Protein 1GNY (pdb70)

Secondary structure (DSSP, 8-state):
-EEEEEPPSSSS-EEEE-SSS-----EEETTEEEEE--STTEEEEEEEPSSEE-TT-EEEEEEEE-HHHHHHT-EEEEEEEETTEEEEEE----B-GGG--SSS-EEEEEE---TT-TTEESS--EEEEEEEESS--SEEEEEEEEEEEEEE-

Sequence (153 aa):
GNVVIEVDMANGWRGNASGSTSHSGITYSADGVTFAALGDGVGAVFDIARPTTLEDAVIAMVVNVSAEFKASEANLQIFAQLKEDWSKGEWDCLAGSSELTADTDLTLTCTIDEDDDKFNQTARDVQVGIQAKGTPAGTITIKSVTITLAQEA

Nearest PDB structures (foldseek):
  1gny-assembly1_A  TM=1.007E+00  e=7.383E-30  Cellvibrio japonicus
  1us2-assembly1_A  TM=9.927E-01  e=1.583E-25  Cellvibrio japonicus
  1us3-assembly1_A  TM=9.944E-01  e=1.640E-16  Cellvibrio japonicus
  2c26-assembly1_A  TM=5.784E-01  e=1.018E-04  Acetivibrio thermocellus
  8qpq-assembly1_TA  TM=5.562E-01  e=1.530E-03  Haloferax tailed virus 1

Foldseek 3Di:
DFDKDWDDQADFKWKWAPDDDDFDIWDQDPQGIKGWQQFARIWMKGWDDDDFQQAQKKKKWWKAFAPQQLVQFKKKFKWKAFVPRRVHIDGPAIGGSVNDDNPDIDMGMDTHHDPVSPNRGGDTIMMIIMHIHDGGGGMMGTRIMMMTGPHHD

B-factor: mean 20.97, std 9.23, range [10.09, 65.76]

Structure (mmCIF, N/CA/C/O backbone):
data_1GNY
#
_entry.id   1GNY
#
_cell.length_a   92.150
_cell.length_b   60.122
_cell.length_c   33.107
_cell.angle_alpha   90.00
_cell.angle_beta   102.78
_cell.angle_gamma   90.00
#
_symmetry.space_group_name_H-M   'C 1 2 1'
#
loop_
_entity.id
_entity.type
_entity.pdbx_description
1 polymer 'XYLANASE 10C'
2 branched beta-D-xylopyranose-(1-4)-beta-D-xylopyranose-(1-4)-beta-D-xylopyranose-(1-4)-beta-D-xylopyranose-(1-4)-beta-D-xylopyranose
3 non-polymer 'SODIUM ION'
4 water water
#
loop_
_atom_site.group_PDB
_atom_site.id
_atom_site.type_symbol
_atom_site.label_atom_id
_atom_site.label_alt_id
_atom_site.label_comp_id
_atom_site.label_asym_id
_atom_site.label_entity_id
_atom_site.label_seq_id
_atom_site.pdbx_PDB_ins_code
_atom_site.Cartn_x
_atom_site.Cartn_y
_atom_site.Cartn_z
_atom_site.occupancy
_atom_site.B_iso_or_equiv
_atom_site.auth_seq_id
_atom_site.auth_comp_id
_atom_site.auth_asym_id
_atom_site.auth_atom_id
_atom_site.pdbx_PDB_model_num
ATOM 1 N N . GLY A 1 1 ? 27.750 30.567 26.811 1.00 29.82 91 GLY A N 1
ATOM 2 C CA . GLY A 1 1 ? 28.502 29.530 26.058 1.00 28.06 91 GLY A CA 1
ATOM 3 C C . GLY A 1 1 ? 27.864 29.131 24.713 1.00 26.89 91 GLY A C 1
ATOM 4 O O . GLY A 1 1 ? 26.948 29.778 24.116 1.00 27.59 91 GLY A O 1
ATOM 5 N N . ASN A 1 2 ? 28.398 28.034 24.226 1.00 24.17 92 ASN A N 1
ATOM 6 C CA . ASN A 1 2 ? 27.961 27.471 22.944 1.00 22.86 92 ASN A CA 1
ATOM 7 C C . ASN A 1 2 ? 26.663 26.656 23.032 1.00 20.25 92 ASN A C 1
ATOM 8 O O . ASN A 1 2 ? 26.262 26.221 24.099 1.00 19.09 92 ASN A O 1
ATOM 13 N N . VAL A 1 3 ? 26.038 26.462 21.873 1.00 17.77 93 VAL A N 1
ATOM 14 C CA . VAL A 1 3 ? 24.801 25.673 21.761 1.00 17.20 93 VAL A CA 1
ATOM 15 C C . VAL A 1 3 ? 25.105 24.205 22.114 1.00 16.32 93 VAL A C 1
ATOM 16 O O . VAL A 1 3 ? 26.040 23.632 21.560 1.00 15.30 93 VAL A O 1
ATOM 20 N N . VAL A 1 4 ? 24.330 23.650 23.039 1.00 16.73 94 VAL A N 1
ATOM 21 C CA . VAL A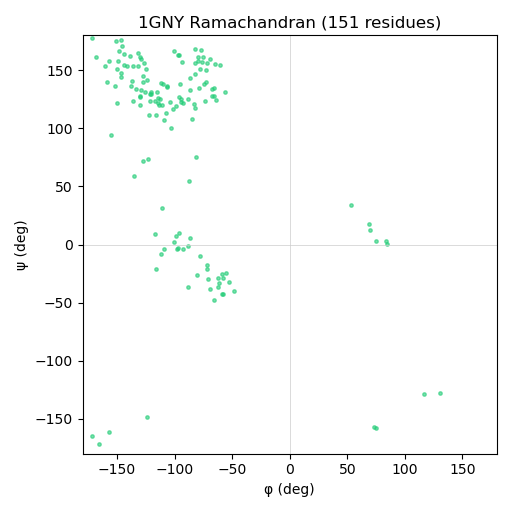 1 4 ? 24.439 22.237 23.431 1.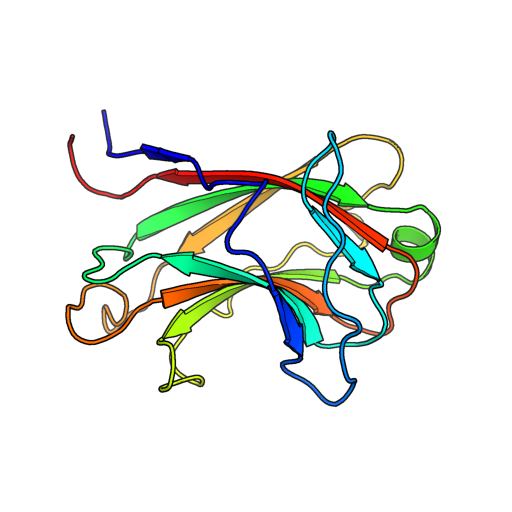00 16.96 94 VAL A CA 1
ATOM 22 C C . VAL A 1 4 ? 23.153 21.500 23.112 1.00 16.43 94 VAL A C 1
ATOM 23 O O . VAL A 1 4 ? 22.061 21.890 23.574 1.00 18.40 94 VAL A O 1
ATOM 27 N N . ILE A 1 5 ? 23.282 20.441 22.324 1.00 16.08 95 ILE A N 1
ATOM 28 C CA . ILE A 1 5 ? 22.147 19.572 21.947 1.00 16.29 95 ILE A CA 1
ATOM 29 C C . ILE A 1 5 ? 22.270 18.293 22.775 1.00 16.94 95 ILE A C 1
ATOM 30 O O . ILE A 1 5 ? 23.308 17.595 22.681 1.00 17.12 95 ILE A O 1
ATOM 35 N N . GLU A 1 6 ? 21.229 17.989 23.542 1.00 16.55 96 GLU A N 1
ATOM 36 C CA . GLU A 1 6 ? 21.134 16.722 24.308 1.00 17.47 96 GLU A CA 1
ATOM 37 C C . GLU A 1 6 ? 20.209 15.808 23.530 1.00 16.61 96 GLU A C 1
ATOM 38 O O . GLU A 1 6 ? 19.036 16.111 23.368 1.00 17.68 96 GLU A O 1
ATOM 44 N N . VAL A 1 7 ? 20.733 14.688 23.051 1.00 14.22 97 VAL A N 1
ATOM 45 C CA . VAL A 1 7 ? 19.972 13.770 22.200 1.00 14.22 97 VAL A CA 1
ATOM 46 C C . VAL A 1 7 ? 19.003 12.885 23.002 1.00 13.87 97 VAL A C 1
ATOM 47 O O . VAL A 1 7 ? 19.353 12.308 24.055 1.00 14.03 97 VAL A O 1
ATOM 51 N N . ASP A 1 8 ? 17.780 12.775 22.489 1.00 13.63 98 ASP A N 1
ATOM 52 C CA . ASP A 1 8 ? 16.750 11.903 23.079 1.00 14.64 98 ASP A CA 1
ATOM 53 C C . ASP A 1 8 ? 17.202 10.439 22.993 1.00 14.08 98 ASP A C 1
ATOM 54 O O . ASP A 1 8 ? 17.541 9.960 21.914 1.00 13.90 98 ASP A O 1
ATOM 59 N N . MET A 1 9 ? 17.226 9.781 24.145 1.00 13.88 99 MET A N 1
ATOM 60 C CA . MET A 1 9 ? 17.659 8.383 24.269 1.00 13.92 99 MET A CA 1
ATOM 61 C C . MET A 1 9 ? 16.503 7.396 24.367 1.00 14.42 99 MET A C 1
ATOM 62 O O . MET A 1 9 ? 16.733 6.195 24.538 1.00 15.11 99 MET A O 1
ATOM 67 N N . ALA A 1 10 ? 15.275 7.903 24.290 1.00 14.57 100 ALA A N 1
ATOM 68 C CA . ALA A 1 10 ? 14.056 7.048 24.345 1.00 15.79 100 ALA A CA 1
ATOM 69 C C . ALA A 1 10 ? 13.248 6.967 23.047 1.00 16.10 100 ALA A C 1
ATOM 70 O O . ALA A 1 10 ? 12.277 6.183 22.971 1.00 16.93 100 ALA A O 1
ATOM 72 N N . ASN A 1 11 ? 13.614 7.785 22.061 1.00 16.88 101 ASN A N 1
ATOM 73 C CA . ASN A 1 11 ? 12.962 7.837 20.748 1.00 17.21 101 ASN A CA 1
ATOM 74 C C . ASN A 1 11 ? 13.957 8.227 19.680 1.00 15.51 101 ASN A C 1
ATOM 75 O O . ASN A 1 11 ? 14.987 8.833 19.969 1.00 15.96 101 ASN A O 1
ATOM 80 N N . GLY A 1 12 ? 13.631 7.884 18.445 1.00 15.73 102 GLY A N 1
ATOM 81 C CA . GLY A 1 12 ? 14.392 8.348 17.310 1.00 15.05 102 GLY A CA 1
ATOM 82 C C . GLY A 1 12 ? 15.635 7.574 16.913 1.00 14.60 102 GLY A C 1
ATOM 83 O O . GLY A 1 12 ? 16.278 7.944 15.931 1.00 15.12 102 GLY A O 1
ATOM 84 N N . TRP A 1 13 ? 15.957 6.508 17.627 1.00 13.50 103 TRP A N 1
ATOM 85 C CA . TRP A 1 13 ? 17.112 5.698 17.253 1.00 12.88 103 TRP A CA 1
ATOM 86 C C . TRP A 1 13 ? 16.736 4.515 16.357 1.00 14.30 103 TRP A C 1
ATOM 87 O O . TRP A 1 13 ? 15.610 4.015 16.387 1.00 15.10 103 TRP A O 1
ATOM 98 N N . ARG A 1 14 ? 17.726 4.039 15.607 1.00 12.41 104 ARG A N 1
ATOM 99 C CA . ARG A 1 14 ? 17.601 2.874 14.706 1.00 13.58 104 ARG A CA 1
ATOM 100 C C . ARG A 1 14 ? 18.886 2.082 14.705 1.00 13.04 104 ARG A C 1
ATOM 101 O O . ARG A 1 14 ? 19.956 2.630 14.963 1.00 13.90 104 ARG A O 1
ATOM 109 N N . GLY A 1 15 ? 18.779 0.791 14.391 1.00 13.06 105 GLY A N 1
ATOM 110 C CA . GLY A 1 15 ? 19.957 0.018 14.048 1.00 13.13 105 GLY A CA 1
ATOM 111 C C . GLY A 1 15 ? 20.465 0.515 12.693 1.00 13.74 105 GLY A C 1
ATOM 112 O O . GLY A 1 15 ? 19.750 1.170 11.910 1.00 14.04 105 GLY A O 1
ATOM 113 N N . ASN A 1 16 ? 21.746 0.225 12.451 1.00 12.85 106 ASN A N 1
ATOM 114 C CA . ASN A 1 16 ? 22.451 0.608 11.190 1.00 13.30 106 ASN A CA 1
ATOM 115 C C . ASN A 1 16 ? 23.502 -0.414 10.758 1.00 13.91 106 ASN A C 1
ATOM 116 O O . ASN A 1 16 ? 24.155 -1.055 11.600 1.00 12.48 106 ASN A O 1
ATOM 121 N N . ALA A 1 17 ? 23.605 -0.580 9.436 1.00 13.40 107 ALA A N 1
ATOM 122 C CA . ALA A 1 17 ? 24.656 -1.414 8.826 1.00 14.39 107 ALA A CA 1
ATOM 123 C C . ALA A 1 17 ? 25.320 -0.609 7.716 1.00 15.33 107 ALA A C 1
ATOM 124 O O . ALA A 1 17 ? 24.676 -0.179 6.785 1.00 14.69 107 ALA A O 1
ATOM 126 N N . SER A 1 18 ? 26.618 -0.382 7.846 1.00 16.02 108 SER A N 1
ATOM 127 C CA . SER A 1 18 ? 27.402 0.323 6.802 1.00 18.48 108 SER A CA 1
ATOM 128 C C . SER A 1 18 ? 28.374 -0.583 6.021 1.00 19.46 108 SER A C 1
ATOM 129 O O . SER A 1 18 ? 29.068 -0.106 5.107 1.00 21.40 108 SER A O 1
ATOM 132 N N . GLY A 1 19 ? 28.452 -1.840 6.414 1.00 20.74 109 GLY A N 1
ATOM 133 C CA . GLY A 1 19 ? 29.363 -2.846 5.861 1.00 21.67 109 GLY A CA 1
ATOM 134 C C . GLY A 1 19 ? 28.604 -4.069 5.354 1.00 22.79 109 GLY A C 1
ATOM 135 O O . GLY A 1 19 ? 27.449 -3.954 4.956 1.00 23.28 109 GLY A O 1
ATOM 136 N N . SER A 1 20 ? 29.243 -5.223 5.453 1.00 23.82 110 SER A N 1
ATOM 137 C CA . SER A 1 20 ? 28.722 -6.475 4.885 1.00 25.03 110 SER A CA 1
ATOM 138 C C . SER A 1 20 ? 27.941 -7.392 5.855 1.00 23.70 110 SER A C 1
ATOM 139 O O . SER A 1 20 ? 27.657 -8.541 5.518 1.00 25.00 110 SER A O 1
ATOM 142 N N . THR A 1 21 ? 27.631 -6.888 7.042 1.00 20.71 111 THR A N 1
ATOM 143 C CA . THR A 1 21 ? 26.852 -7.619 8.026 1.00 18.96 111 THR A CA 1
ATOM 144 C C . THR A 1 21 ? 25.582 -6.849 8.363 1.00 17.17 111 THR A C 1
ATOM 145 O O . THR A 1 21 ? 25.627 -5.675 8.709 1.00 16.46 111 THR A O 1
ATOM 149 N N . SER A 1 22 ? 24.462 -7.548 8.302 1.00 16.19 112 SER A N 1
ATOM 150 C CA . SER A 1 22 ? 23.158 -6.946 8.621 1.00 16.80 112 SER A CA 1
ATOM 151 C C . SER A 1 22 ? 22.998 -6.710 10.114 1.00 14.85 112 SER A C 1
ATOM 152 O O . SER A 1 22 ? 23.522 -7.450 10.945 1.00 15.21 112 SER A O 1
ATOM 155 N N . HIS A 1 23 ? 22.230 -5.686 10.463 1.00 15.21 113 HIS A N 1
ATOM 156 C CA . HIS A 1 23 ? 22.003 -5.375 11.867 1.00 14.36 113 HIS A CA 1
ATOM 157 C C . HIS A 1 23 ? 20.692 -5.986 12.396 1.00 14.47 113 HIS A C 1
ATOM 158 O O . HIS A 1 23 ? 19.808 -6.349 11.618 1.00 14.55 113 HIS A O 1
ATOM 165 N N . SER A 1 24 ? 20.563 -6.055 13.707 1.00 13.25 114 SER A N 1
ATOM 166 C CA . SER A 1 24 ? 19.335 -6.535 14.378 1.00 13.09 114 SER A CA 1
ATOM 167 C C . SER A 1 24 ? 18.557 -5.437 15.140 1.00 12.73 114 SER A C 1
ATOM 168 O O . SER A 1 24 ? 17.906 -5.718 16.134 1.00 13.93 114 SER A O 1
ATOM 171 N N . GLY A 1 25 ? 18.616 -4.194 14.661 1.00 12.22 115 GLY A N 1
ATOM 172 C CA . GLY A 1 25 ? 17.918 -3.075 15.277 1.00 11.28 115 GLY A CA 1
ATOM 173 C C . GLY A 1 25 ? 18.564 -2.639 16.575 1.00 11.74 115 GLY A C 1
ATOM 174 O O . GLY A 1 25 ? 19.775 -2.841 16.794 1.00 11.11 115 GLY A O 1
ATOM 175 N N . ILE A 1 26 ? 17.771 -1.983 17.414 1.00 11.64 116 ILE A N 1
ATOM 176 C CA . ILE A 1 26 ? 18.187 -1.516 18.755 1.00 11.60 116 ILE A CA 1
ATOM 177 C C . ILE A 1 26 ? 17.152 -1.914 19.794 1.00 12.21 116 ILE A C 1
ATOM 178 O O . ILE A 1 26 ? 16.021 -2.285 19.461 1.00 13.39 116 ILE A O 1
ATOM 183 N N . THR A 1 27 ? 17.552 -1.833 21.046 1.00 12.18 117 THR A N 1
ATOM 184 C CA . THR A 1 27 ? 16.627 -2.061 22.185 1.00 12.39 117 THR A CA 1
ATOM 185 C C . THR A 1 27 ? 16.755 -0.910 23.178 1.00 12.75 117 THR A C 1
ATOM 186 O O . THR A 1 27 ? 17.865 -0.575 23.612 1.00 12.23 117 THR A O 1
ATOM 190 N N . TYR A 1 28 ? 15.605 -0.322 23.514 1.00 13.45 118 TYR A N 1
ATOM 191 C CA . TYR A 1 28 ? 15.566 0.738 24.505 1.00 12.82 118 TYR A CA 1
ATOM 192 C C . TYR A 1 28 ? 15.440 0.165 25.911 1.00 14.08 118 TYR A C 1
ATOM 193 O O . TYR A 1 28 ? 14.766 -0.870 26.138 1.00 15.44 118 TYR A O 1
ATOM 202 N N . SER A 1 29 ? 16.095 0.797 26.856 1.00 14.00 119 SER A N 1
ATOM 203 C CA . SER A 1 29 ? 15.926 0.430 28.304 1.00 15.13 119 SER A CA 1
ATOM 204 C C . SER A 1 29 ? 16.064 1.706 29.134 1.00 15.01 119 SER A C 1
ATOM 205 O O . SER A 1 29 ? 16.425 2.755 28.578 1.00 15.28 119 SER A O 1
ATOM 208 N N . ALA A 1 30 ? 15.857 1.604 30.450 1.00 16.04 120 ALA A N 1
ATOM 209 C CA . ALA A 1 30 ? 16.070 2.764 31.318 1.00 16.32 120 ALA A CA 1
ATOM 210 C C . ALA A 1 30 ? 17.511 3.310 31.213 1.00 16.66 120 ALA A C 1
ATOM 211 O O . ALA A 1 30 ? 17.743 4.511 31.403 1.00 18.45 120 ALA A O 1
ATOM 213 N N . ASP A 1 31 ? 18.463 2.435 30.908 1.00 17.06 121 ASP A N 1
ATOM 214 C CA . ASP A 1 31 ? 19.877 2.872 30.741 1.00 17.62 121 ASP A CA 1
ATOM 215 C C . ASP A 1 31 ? 20.209 3.555 29.397 1.00 16.80 121 ASP A C 1
ATOM 216 O O . ASP A 1 31 ? 21.273 4.154 29.268 1.00 18.19 121 ASP A O 1
ATOM 221 N N . GLY A 1 32 ? 19.301 3.522 28.438 1.00 14.57 122 GLY A N 1
ATOM 222 C CA . GLY A 1 32 ? 19.531 4.157 27.131 1.00 12.90 122 GLY A CA 1
ATOM 223 C C . GLY A 1 32 ? 19.233 3.262 25.936 1.00 13.15 122 GLY A C 1
ATOM 224 O O . GLY A 1 32 ? 18.130 2.717 25.862 1.00 12.07 122 GLY A O 1
ATOM 225 N N . VAL A 1 33 ? 20.207 3.151 25.018 1.00 12.04 123 VAL A N 1
ATOM 226 C CA . VAL A 1 33 ? 20.095 2.397 23.740 1.00 11.58 123 VAL A CA 1
ATOM 227 C C . VAL A 1 33 ? 21.165 1.317 23.653 1.00 11.79 123 VAL A C 1
ATOM 228 O O . VAL A 1 33 ? 22.340 1.630 23.827 1.00 12.76 123 VAL A O 1
ATOM 232 N N . THR A 1 34 ? 20.762 0.089 23.338 1.00 12.53 124 THR A N 1
ATOM 233 C CA . THR A 1 34 ? 21.705 -1.060 23.259 1.00 12.57 124 THR A CA 1
ATOM 234 C C . THR A 1 34 ? 21.534 -1.743 21.916 1.00 12.91 124 THR A C 1
ATOM 235 O O . THR A 1 34 ? 20.408 -1.898 21.414 1.00 12.60 124 THR A O 1
ATOM 239 N N . PHE A 1 35 ? 22.662 -2.143 21.344 1.00 12.45 125 PHE A N 1
ATOM 240 C CA . PHE A 1 35 ? 22.655 -2.980 20.144 1.00 12.54 125 PHE A CA 1
ATOM 241 C C . PHE A 1 35 ? 23.607 -4.180 20.273 1.00 12.68 125 PHE A C 1
ATOM 242 O O . PHE A 1 35 ? 24.612 -4.140 21.022 1.00 13.34 125 PHE A O 1
ATOM 250 N N . ALA A 1 36 ? 23.265 -5.232 19.526 1.00 12.80 126 ALA A N 1
ATOM 251 C CA . ALA A 1 36 ? 24.102 -6.419 19.352 1.00 13.24 126 ALA A CA 1
ATOM 252 C C . ALA A 1 36 ? 25.153 -6.119 18.260 1.00 13.29 126 ALA A C 1
ATOM 253 O O . ALA A 1 36 ? 24.827 -5.789 17.101 1.00 13.87 126 ALA A O 1
ATOM 255 N N . ALA A 1 37 ? 26.421 -6.155 18.647 1.00 14.29 127 ALA A N 1
ATOM 256 C CA . ALA A 1 37 ? 27.538 -5.852 17.743 1.00 14.07 127 ALA A CA 1
ATOM 257 C C . ALA A 1 37 ? 27.880 -7.094 16.890 1.00 15.48 127 ALA A C 1
ATOM 258 O O . ALA A 1 37 ? 28.865 -7.814 17.120 1.00 15.24 127 ALA A O 1
ATOM 260 N N . LEU A 1 38 ? 27.021 -7.338 15.918 1.00 14.52 128 LEU A N 1
ATOM 261 C CA . LEU A 1 38 ? 27.069 -8.583 15.110 1.00 14.85 128 LEU A CA 1
ATOM 262 C C . LEU A 1 38 ? 28.226 -8.708 14.136 1.00 15.15 128 LEU A C 1
ATOM 263 O O . LEU A 1 38 ? 28.656 -9.832 13.831 1.00 16.68 128 LEU A O 1
ATOM 268 N N . GLY A 1 39 ? 28.703 -7.598 13.634 1.00 14.82 129 GLY A N 1
ATOM 269 C CA . GLY A 1 39 ? 29.824 -7.580 12.682 1.00 15.82 129 GLY A CA 1
ATOM 270 C C . GLY A 1 39 ? 30.352 -6.200 12.376 1.00 15.76 129 GLY A C 1
ATOM 271 O O . GLY A 1 39 ? 29.857 -5.196 12.876 1.00 15.32 129 GLY A O 1
ATOM 272 N N . ASP A 1 40 ? 31.404 -6.133 11.554 1.00 16.08 130 ASP A N 1
ATOM 273 C CA . ASP A 1 40 ? 31.981 -4.856 11.124 1.00 16.12 130 ASP A CA 1
ATOM 274 C C . ASP A 1 40 ? 30.897 -3.992 10.448 1.00 15.59 130 ASP A C 1
ATOM 275 O O . ASP A 1 40 ? 30.114 -4.490 9.627 1.00 15.69 130 ASP A O 1
ATOM 280 N N . GLY A 1 41 ? 30.818 -2.737 10.865 1.00 14.11 131 GLY A N 1
ATOM 281 C CA . GLY A 1 41 ? 29.844 -1.787 10.341 1.00 13.53 131 GLY A CA 1
ATOM 282 C C . GLY A 1 41 ? 28.459 -1.814 10.959 1.00 13.58 131 GLY A C 1
ATOM 283 O O . GLY A 1 41 ? 27.630 -1.041 10.531 1.00 12.37 131 GLY A O 1
ATOM 284 N N . VAL A 1 42 ? 28.234 -2.651 11.970 1.00 12.59 132 VAL A N 1
ATOM 285 C CA . VAL A 1 42 ? 26.929 -2.714 12.650 1.00 12.91 132 VAL A CA 1
ATOM 286 C C . VAL A 1 42 ? 26.980 -1.646 13.747 1.00 11.84 132 VAL A C 1
ATOM 287 O O . VAL A 1 42 ? 27.955 -1.569 14.502 1.00 11.88 132 VAL A O 1
ATOM 291 N N . GLY A 1 43 ? 25.929 -0.847 13.837 1.00 11.43 133 GLY A N 1
ATOM 292 C CA . GLY A 1 43 ? 25.854 0.219 14.817 1.00 10.59 133 GLY A CA 1
ATOM 293 C C . GLY A 1 43 ? 24.452 0.672 15.160 1.00 11.48 133 GLY A C 1
ATOM 294 O O . GLY A 1 43 ? 23.466 -0.006 14.880 1.00 11.40 133 GLY A O 1
ATOM 295 N N . ALA A 1 44 ? 24.406 1.880 15.740 1.00 11.44 134 ALA A N 1
ATOM 296 C CA . ALA A 1 44 ? 23.167 2.554 16.157 1.00 11.94 134 ALA A CA 1
ATOM 297 C C . ALA A 1 44 ? 23.261 4.018 15.782 1.00 11.57 134 ALA A C 1
ATOM 298 O O . ALA A 1 44 ? 24.306 4.611 15.985 1.00 12.20 134 ALA A O 1
ATOM 300 N N . VAL A 1 45 ? 22.170 4.554 15.239 1.00 11.35 135 VAL A N 1
ATOM 301 C CA . VAL A 1 45 ? 22.118 5.924 14.721 1.00 11.29 135 VAL A CA 1
ATOM 302 C C . VAL A 1 45 ? 20.831 6.676 15.061 1.00 12.16 135 VAL A C 1
ATOM 303 O O . VAL A 1 45 ? 19.820 6.047 15.397 1.00 12.46 135 VAL A O 1
ATOM 307 N N . PHE A 1 46 ? 20.905 8.003 14.928 1.00 12.01 136 PHE A N 1
ATOM 308 C CA . PHE A 1 46 ? 19.767 8.903 15.066 1.00 11.82 136 PHE A CA 1
ATOM 309 C C . PHE A 1 46 ? 20.011 10.037 14.078 1.00 13.21 136 PHE A C 1
ATOM 310 O O . PHE A 1 46 ? 21.111 10.189 13.525 1.00 13.53 136 PHE A O 1
ATOM 318 N N . ASP A 1 47 ? 19.001 10.876 13.903 1.00 15.09 137 ASP A N 1
ATOM 319 C CA . ASP A 1 47 ? 19.137 12.004 12.995 1.00 15.72 137 ASP A CA 1
ATOM 320 C C . ASP A 1 47 ? 19.137 13.348 13.703 1.00 15.64 137 ASP A C 1
ATOM 321 O O . ASP A 1 47 ? 18.369 13.577 14.639 1.00 16.66 137 ASP A O 1
ATOM 326 N N . ILE A 1 48 ? 20.009 14.228 13.255 1.00 14.89 138 ILE A N 1
ATOM 327 C CA . ILE A 1 48 ? 19.958 15.634 13.603 1.00 15.77 138 ILE A CA 1
ATOM 328 C C . ILE A 1 48 ? 19.141 16.267 12.475 1.00 16.02 138 ILE A C 1
ATOM 329 O O . ILE A 1 48 ? 19.504 16.225 11.288 1.00 16.16 138 ILE A O 1
ATOM 334 N N . ALA A 1 49 ? 18.041 16.907 12.866 1.00 16.65 139 ALA A N 1
ATOM 335 C CA . ALA A 1 49 ? 17.185 17.572 11.885 1.00 16.78 139 ALA A CA 1
ATOM 336 C C . ALA A 1 49 ? 17.820 18.793 11.213 1.00 16.99 139 ALA A C 1
ATOM 337 O O . ALA A 1 49 ? 18.378 19.693 11.879 1.00 17.20 139 ALA A O 1
ATOM 339 N N . ARG A 1 50 ? 17.681 18.836 9.893 1.00 17.33 140 ARG A N 1
ATOM 340 C CA . ARG A 1 50 ? 18.144 19.978 9.135 1.00 17.98 140 ARG A CA 1
ATOM 341 C C . ARG A 1 50 ? 17.436 21.280 9.544 1.00 17.93 140 ARG A C 1
ATOM 342 O O . ARG A 1 50 ? 16.299 21.265 10.092 1.00 17.45 140 ARG A O 1
ATOM 350 N N . PRO A 1 51 ? 18.119 22.410 9.325 1.00 17.67 141 PRO A N 1
ATOM 351 C CA . PRO A 1 51 ? 19.468 22.549 8.739 1.00 17.31 141 PRO A CA 1
ATOM 352 C C . PRO A 1 51 ? 20.510 22.326 9.786 1.00 16.24 141 PRO A C 1
ATOM 353 O O . PRO A 1 51 ? 20.181 22.288 10.991 1.00 17.03 141 PRO A O 1
ATOM 357 N N . THR A 1 52 ? 21.755 22.180 9.352 1.00 16.32 142 THR A N 1
ATOM 358 C CA . THR A 1 52 ? 22.858 21.979 10.288 1.00 15.51 142 THR A CA 1
ATOM 359 C C . THR A 1 52 ? 24.017 22.946 10.105 1.00 14.81 142 THR A C 1
ATOM 360 O O . THR A 1 52 ? 24.362 23.343 8.981 1.00 14.62 142 THR A O 1
ATOM 364 N N . THR A 1 53 ? 24.592 23.275 11.246 1.00 14.57 143 THR A N 1
ATOM 365 C CA . THR A 1 53 ? 25.885 23.993 11.339 1.00 14.89 143 THR A CA 1
ATOM 366 C C . THR A 1 53 ? 26.759 23.146 12.272 1.00 14.81 143 THR A C 1
ATOM 367 O O . THR A 1 53 ? 26.968 23.479 13.451 1.00 15.49 143 THR A O 1
ATOM 371 N N . LEU A 1 54 ? 27.180 22.008 11.719 1.00 14.56 144 LEU A N 1
ATOM 372 C CA . LEU A 1 54 ? 27.939 20.993 12.469 1.00 14.49 144 LEU A CA 1
ATOM 373 C C . LEU A 1 54 ? 29.462 21.017 12.307 1.00 14.93 144 LEU A C 1
ATOM 374 O O . LEU A 1 54 ? 30.160 20.283 13.008 1.00 14.37 144 LEU A O 1
ATOM 379 N N . GLU A 1 55 ? 29.989 21.881 11.447 1.00 15.69 145 GLU A N 1
ATOM 380 C CA . GLU A 1 55 ? 31.455 21.949 11.317 1.00 16.26 145 GLU A CA 1
ATOM 381 C C . GLU A 1 55 ? 32.045 22.462 12.626 1.00 16.85 145 GLU A C 1
ATOM 382 O O . GLU A 1 55 ? 31.513 23.408 13.218 1.00 17.26 145 GLU A O 1
ATOM 388 N N . ASP A 1 56 ? 33.119 21.803 13.092 1.00 17.62 146 ASP A N 1
ATOM 389 C CA . ASP A 1 56 ? 33.794 22.108 14.375 1.00 18.13 146 ASP A CA 1
ATOM 390 C C . ASP A 1 56 ? 32.950 21.746 15.624 1.00 17.23 146 ASP A C 1
ATOM 391 O O . ASP A 1 56 ? 33.313 22.074 16.749 1.00 17.61 146 ASP A O 1
ATOM 396 N N . ALA A 1 57 ? 31.871 20.989 15.428 1.00 15.94 147 ALA A N 1
ATOM 397 C CA . ALA A 1 57 ? 31.059 20.503 16.548 1.00 15.98 147 ALA A CA 1
ATOM 398 C C . ALA A 1 57 ? 31.763 19.316 17.207 1.00 15.77 147 ALA A C 1
ATOM 399 O O . ALA A 1 57 ? 32.506 18.588 16.551 1.00 17.46 147 ALA A O 1
ATOM 401 N N . VAL A 1 58 ? 31.529 19.146 18.495 1.00 16.44 148 VAL A N 1
ATOM 402 C CA . VAL A 1 58 ? 32.070 18.019 19.276 1.00 16.73 148 VAL A CA 1
ATOM 403 C C . VAL A 1 58 ? 30.937 17.110 19.735 1.00 15.49 148 VAL A C 1
ATOM 404 O O . VAL A 1 58 ? 30.041 17.558 20.441 1.00 15.45 148 VAL A O 1
ATOM 408 N N . ILE A 1 59 ? 30.992 15.847 19.321 1.00 15.20 149 ILE A N 1
ATOM 409 C CA . ILE A 1 59 ? 30.048 14.808 19.751 1.00 15.11 149 ILE A CA 1
ATOM 410 C C . ILE A 1 59 ? 30.668 14.080 20.938 1.00 15.50 149 ILE A C 1
ATOM 411 O O . ILE A 1 59 ? 31.812 13.594 20.834 1.00 17.52 149 ILE A O 1
ATOM 416 N N . ALA A 1 60 ? 29.949 14.012 22.043 1.00 15.41 150 ALA A N 1
ATOM 417 C CA . ALA A 1 60 ? 30.426 13.253 23.217 1.00 15.28 150 ALA A CA 1
ATOM 418 C C . ALA A 1 60 ? 29.392 12.186 23.554 1.00 14.95 150 ALA A C 1
ATOM 419 O O . ALA A 1 60 ? 28.214 12.511 23.779 1.00 15.21 150 ALA A O 1
ATOM 421 N N . MET A 1 61 ? 29.820 10.920 23.585 1.00 13.97 151 MET A N 1
ATOM 422 C CA . MET A 1 61 ? 28.931 9.810 23.930 1.00 13.65 151 MET A CA 1
ATOM 423 C C . MET A 1 61 ? 29.354 9.129 25.222 1.00 13.72 151 MET A C 1
ATOM 424 O O . MET A 1 61 ? 30.515 8.807 25.359 1.00 14.90 151 MET A O 1
ATOM 429 N N . VAL A 1 62 ? 28.428 8.913 26.154 1.00 13.33 152 VAL A N 1
ATOM 430 C CA . VAL A 1 62 ? 28.759 8.093 27.355 1.00 13.91 152 VAL A CA 1
ATOM 431 C C . VAL A 1 62 ? 28.303 6.693 26.971 1.00 14.33 152 VAL A C 1
ATOM 432 O O . VAL A 1 62 ? 27.113 6.503 26.659 1.00 13.35 152 VAL A O 1
ATOM 436 N N . VAL A 1 63 ? 29.217 5.727 27.007 1.00 13.48 153 VAL A N 1
ATOM 437 C CA . VAL A 1 63 ? 28.913 4.342 26.595 1.00 13.77 153 VAL A CA 1
ATOM 438 C C . VAL A 1 63 ? 29.327 3.300 27.615 1.00 15.08 153 VAL A C 1
ATOM 439 O O . VAL A 1 63 ? 30.127 3.588 28.490 1.00 14.95 153 VAL A O 1
ATOM 443 N N . ASN A 1 64 ? 28.732 2.119 27.516 1.00 15.43 154 ASN A N 1
ATOM 444 C CA . ASN A 1 64 ? 29.178 0.957 28.285 1.00 16.32 154 ASN A CA 1
ATOM 445 C C . ASN A 1 64 ? 29.347 -0.194 27.332 1.00 16.99 154 ASN A C 1
ATOM 446 O O . ASN A 1 64 ? 28.427 -0.513 26.540 1.00 16.30 154 ASN A O 1
ATOM 451 N N . VAL A 1 65 ? 30.524 -0.811 27.370 1.00 16.47 155 VAL A N 1
ATOM 452 C CA . VAL A 1 65 ? 30.851 -1.921 26.458 1.00 18.02 155 VAL A CA 1
ATOM 453 C C . VAL A 1 65 ? 30.848 -3.267 27.205 1.00 17.13 155 VAL A C 1
ATOM 454 O O . VAL A 1 65 ? 31.326 -3.348 28.327 1.00 16.38 155 VAL A O 1
ATOM 458 N N . SER A 1 66 ? 30.263 -4.297 26.605 1.00 16.41 156 SER A N 1
ATOM 459 C CA . SER A 1 66 ? 30.186 -5.608 27.275 1.00 17.14 156 SER A CA 1
ATOM 460 C C . SER A 1 66 ? 31.534 -6.326 27.261 1.00 16.61 156 SER A C 1
ATOM 461 O O . SER A 1 66 ? 32.437 -6.046 26.450 1.00 15.79 156 SER A O 1
ATOM 464 N N . ALA A 1 67 ? 31.647 -7.292 28.160 1.00 16.97 157 ALA A N 1
ATOM 465 C CA . ALA A 1 67 ? 32.874 -8.102 28.269 1.00 17.32 157 ALA A CA 1
ATOM 466 C C . ALA A 1 67 ? 33.204 -8.839 26.958 1.00 16.92 157 ALA A C 1
ATOM 467 O O . ALA A 1 67 ? 34.366 -8.892 26.522 1.00 16.79 157 ALA A O 1
ATOM 469 N N . GLU A 1 68 ? 32.176 -9.402 26.321 1.00 17.01 158 GLU A N 1
ATOM 470 C CA . GLU A 1 68 ? 32.371 -10.074 25.037 1.00 17.46 158 GLU A CA 1
ATOM 471 C C . GLU A 1 68 ? 32.873 -9.109 23.951 1.00 16.52 158 GLU A C 1
ATOM 472 O O . GLU A 1 68 ? 33.674 -9.495 23.097 1.00 16.82 158 GLU A O 1
ATOM 478 N N . PHE A 1 69 ? 32.389 -7.859 23.973 1.00 15.50 159 PHE A N 1
ATOM 479 C CA . PHE A 1 69 ? 32.879 -6.865 23.002 1.00 14.40 159 PHE A CA 1
ATOM 480 C C . PHE A 1 69 ? 34.364 -6.574 23.262 1.00 14.53 159 PHE A C 1
ATOM 481 O O . PHE A 1 69 ? 35.169 -6.520 22.328 1.00 14.00 159 PHE A O 1
ATOM 489 N N . LYS A 1 70 ? 34.701 -6.331 24.520 1.00 15.38 160 LYS A N 1
ATOM 490 C CA . LYS A 1 70 ? 36.122 -6.077 24.844 1.00 15.42 160 LYS A CA 1
ATOM 491 C C . LYS A 1 70 ? 37.004 -7.286 24.410 1.00 16.35 160 LYS A C 1
ATOM 492 O O . LYS A 1 70 ? 38.084 -7.087 23.800 1.00 16.29 160 LYS A O 1
ATOM 498 N N . ALA A 1 71 ? 36.531 -8.505 24.676 1.00 16.23 161 ALA A N 1
ATOM 499 C CA . ALA A 1 71 ? 37.275 -9.737 24.293 1.00 17.54 161 ALA A CA 1
ATOM 500 C C . ALA A 1 71 ? 37.479 -9.913 22.774 1.00 17.57 161 ALA A C 1
ATOM 501 O O . ALA A 1 71 ? 38.504 -10.455 22.320 1.00 18.32 161 ALA A O 1
ATOM 503 N N . SER A 1 72 ? 36.543 -9.377 21.984 1.00 16.55 162 SER A N 1
ATOM 504 C CA . SER A 1 72 ? 36.572 -9.506 20.527 1.00 17.37 162 SER A CA 1
ATOM 505 C C . SER A 1 72 ? 37.667 -8.661 19.864 1.00 17.04 162 SER A C 1
ATOM 506 O O . SER A 1 72 ? 37.957 -8.836 18.688 1.00 18.16 162 SER A O 1
ATOM 509 N N . GLU A 1 73 ? 38.185 -7.686 20.597 1.00 17.17 163 GLU A N 1
ATOM 510 C CA . GLU A 1 73 ? 39.222 -6.757 20.132 1.00 17.82 163 GLU A CA 1
ATOM 511 C C . GLU A 1 73 ? 38.773 -5.780 19.054 1.00 17.18 163 GLU A C 1
ATOM 512 O O . GLU A 1 73 ? 39.586 -5.167 18.390 1.00 17.23 163 GLU A O 1
ATOM 518 N N . ALA A 1 74 ? 37.461 -5.613 18.905 1.00 16.50 164 ALA A N 1
ATOM 519 C CA . ALA A 1 74 ? 36.919 -4.669 17.917 1.00 15.51 164 ALA A CA 1
ATOM 520 C C . ALA A 1 74 ? 37.041 -3.217 18.396 1.00 14.30 164 ALA A C 1
ATOM 521 O O . ALA A 1 74 ? 37.151 -2.937 19.582 1.00 14.81 164 ALA A O 1
ATOM 523 N N . ASN A 1 75 ? 37.032 -2.296 17.440 1.00 13.21 165 ASN A N 1
ATOM 524 C CA . ASN A 1 75 ? 37.131 -0.875 17.726 1.00 13.63 165 ASN A CA 1
ATOM 525 C C . ASN A 1 75 ? 35.743 -0.208 17.667 1.00 13.12 165 ASN A C 1
ATOM 526 O O . ASN A 1 75 ? 34.802 -0.853 17.180 1.00 13.52 165 ASN A O 1
ATOM 531 N N . LEU A 1 76 ? 35.652 1.011 18.166 1.00 13.82 166 LEU A N 1
ATOM 532 C CA . LEU A 1 76 ? 34.366 1.784 18.106 1.00 14.06 166 LEU A CA 1
ATOM 533 C C . LEU A 1 76 ? 34.595 3.066 17.343 1.00 15.09 166 LEU A C 1
ATOM 534 O O . LEU A 1 76 ? 35.527 3.872 17.663 1.00 16.15 166 LEU A O 1
ATOM 539 N N . GLN A 1 77 ? 33.700 3.311 16.396 1.00 14.10 167 GLN A N 1
ATOM 540 C CA . GLN A 1 77 ? 33.759 4.503 15.551 1.00 14.17 167 GLN A CA 1
ATOM 541 C C . GLN A 1 77 ? 32.491 5.339 15.640 1.00 14.07 167 GLN A C 1
ATOM 542 O O . GLN A 1 77 ? 31.437 4.882 15.208 1.00 13.14 167 GLN A O 1
ATOM 548 N N . ILE A 1 78 ? 32.608 6.514 16.234 1.00 14.56 168 ILE A N 1
ATOM 549 C CA . ILE A 1 78 ? 31.553 7.556 16.156 1.00 14.37 168 ILE A CA 1
ATOM 550 C C . ILE A 1 78 ? 31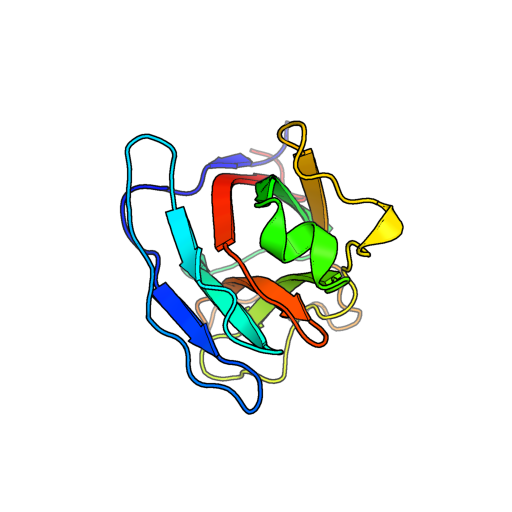.681 8.113 14.732 1.00 14.25 168 ILE A C 1
ATOM 551 O O . ILE A 1 78 ? 32.774 8.413 14.292 1.00 13.81 168 ILE A O 1
ATOM 556 N N . PHE A 1 79 ? 30.566 8.358 14.058 1.00 13.82 169 PHE A N 1
ATOM 557 C CA . PHE A 1 79 ? 30.575 8.907 12.698 1.00 13.77 169 PHE A CA 1
ATOM 558 C C . PHE A 1 79 ? 29.357 9.786 12.449 1.00 13.12 169 PHE A C 1
ATOM 559 O O . PHE A 1 79 ? 28.406 9.743 13.202 1.00 12.91 169 PHE A O 1
ATOM 567 N N . ALA A 1 80 ? 29.387 10.553 11.364 1.00 13.00 170 ALA A N 1
ATOM 568 C CA . ALA A 1 80 ? 28.267 11.366 10.933 1.00 12.85 170 ALA A CA 1
ATOM 569 C C . ALA A 1 80 ? 28.294 11.401 9.399 1.00 14.03 170 ALA A C 1
ATOM 570 O O . ALA A 1 80 ? 29.353 11.320 8.796 1.00 14.51 170 ALA A O 1
ATOM 572 N N . GLN A 1 81 ? 27.138 11.476 8.765 1.00 13.16 171 GLN A N 1
ATOM 573 C CA . GLN A 1 81 ? 27.078 11.511 7.279 1.00 13.48 171 GLN A CA 1
ATOM 574 C C . GLN A 1 81 ? 25.759 12.162 6.836 1.00 14.25 171 GLN A C 1
ATOM 575 O O . GLN A 1 81 ? 24.755 12.180 7.560 1.00 14.82 171 GLN A O 1
ATOM 581 N N . LEU A 1 82 ? 25.774 12.667 5.626 1.00 15.72 172 LEU A N 1
ATOM 582 C CA . LEU A 1 82 ? 24.593 13.283 5.023 1.00 16.79 172 LEU A CA 1
ATOM 583 C C . LEU A 1 82 ? 23.573 12.219 4.629 1.00 17.74 172 LEU A C 1
ATOM 584 O O . LEU A 1 82 ? 23.914 11.290 3.933 1.00 18.87 172 LEU A O 1
ATOM 589 N N . LYS A 1 83 ? 22.354 12.332 5.128 1.00 20.34 173 LYS A N 1
ATOM 590 C CA . LYS A 1 83 ? 21.311 11.332 4.865 1.00 23.32 173 LYS A CA 1
ATOM 591 C C . LYS A 1 83 ? 20.937 11.370 3.422 1.00 26.20 173 LYS A C 1
ATOM 592 O O . LYS A 1 83 ? 20.664 12.426 2.861 1.00 26.91 173 LYS A O 1
ATOM 598 N N . GLU A 1 84 ? 20.974 10.202 2.814 1.00 28.41 174 GLU A N 1
ATOM 599 C CA . GLU A 1 84 ? 20.730 10.031 1.386 1.00 30.14 174 GLU A CA 1
ATOM 600 C C . GLU A 1 84 ? 21.883 10.492 0.465 1.00 29.70 174 GLU A C 1
ATOM 601 O O . GLU A 1 84 ? 21.717 10.483 -0.747 1.00 31.12 174 GLU A O 1
ATOM 607 N N . ASP A 1 85 ? 23.004 10.946 1.031 1.00 28.24 175 ASP A N 1
ATOM 608 C CA . ASP A 1 85 ? 24.254 11.221 0.273 1.00 26.70 175 ASP A CA 1
ATOM 609 C C . ASP A 1 85 ? 25.362 10.620 1.130 1.00 24.31 175 ASP A C 1
ATOM 610 O O . ASP A 1 85 ? 26.321 11.283 1.526 1.00 22.90 175 ASP A O 1
ATOM 615 N N . TRP A 1 86 ? 25.204 9.317 1.345 1.00 22.06 176 TRP A N 1
ATOM 616 C CA . TRP A 1 86 ? 25.936 8.551 2.372 1.00 20.55 176 TRP A CA 1
ATOM 617 C C . TRP A 1 86 ? 27.462 8.595 2.438 1.00 19.92 176 TRP A C 1
ATOM 618 O O . TRP A 1 86 ? 28.007 8.534 3.517 1.00 18.64 176 TRP A O 1
ATOM 629 N N . SER A 1 87 ? 28.137 8.738 1.304 1.00 19.59 177 SER A N 1
ATOM 630 C CA . SER A 1 87 ? 29.627 8.764 1.274 1.00 19.96 177 SER A CA 1
ATOM 631 C C . SER A 1 87 ? 30.264 10.048 1.846 1.00 19.62 177 SER A C 1
ATOM 632 O O . SER A 1 87 ? 31.438 10.040 2.230 1.00 20.00 177 SER A O 1
ATOM 635 N N . LYS A 1 88 ? 29.470 11.096 1.888 1.00 19.43 178 LYS A N 1
ATOM 636 C CA . LYS A 1 88 ? 29.894 12.375 2.401 1.00 19.66 178 LYS A CA 1
ATOM 637 C C . LYS A 1 88 ? 29.714 12.376 3.924 1.00 18.77 178 LYS A C 1
ATOM 638 O O . LYS A 1 88 ? 28.579 12.417 4.422 1.00 18.94 178 LYS A O 1
ATOM 644 N N . GLY A 1 89 ? 30.824 12.323 4.635 1.00 18.90 179 GLY A N 1
ATOM 645 C CA . GLY A 1 89 ? 30.782 12.244 6.095 1.00 18.80 179 GLY A CA 1
ATOM 646 C C . GLY A 1 89 ? 32.050 12.519 6.848 1.00 19.45 179 GLY A C 1
ATOM 647 O O . GLY A 1 89 ? 33.038 12.994 6.295 1.00 18.28 179 GLY A O 1
ATOM 648 N N . GLU A 1 90 ? 31.962 12.251 8.146 1.00 19.32 180 GLU A N 1
ATOM 649 C CA . GLU A 1 90 ? 33.081 12.388 9.083 1.00 19.17 180 GLU A CA 1
ATOM 650 C C . GLU A 1 90 ? 33.473 10.957 9.454 1.00 19.55 180 GLU A C 1
ATOM 651 O O . GLU A 1 90 ? 32.780 10.286 10.211 1.00 17.53 180 GLU A O 1
ATOM 657 N N . TRP A 1 91 ? 34.615 10.529 8.930 1.00 19.41 181 TRP A N 1
ATOM 658 C CA . TRP A 1 91 ? 35.108 9.155 9.058 1.00 20.14 181 TRP A CA 1
ATOM 659 C C . TRP A 1 91 ? 36.444 9.030 9.826 1.00 20.38 181 TRP A C 1
ATOM 660 O O . TRP A 1 91 ? 37.019 7.952 9.888 1.00 20.41 181 TRP A O 1
ATOM 671 N N . ASP A 1 92 ? 36.910 10.105 10.430 1.00 20.87 182 ASP A N 1
ATOM 672 C CA . ASP A 1 92 ? 38.262 10.104 11.059 1.00 22.05 182 ASP A CA 1
ATOM 673 C C . ASP A 1 92 ? 38.319 9.879 12.591 1.00 21.49 182 ASP A C 1
ATOM 674 O O . ASP A 1 92 ? 39.413 9.958 13.199 1.00 22.53 182 ASP A O 1
ATOM 679 N N . CYS A 1 93 ? 37.182 9.564 13.202 1.00 19.91 183 CYS A N 1
ATOM 680 C CA . CYS A 1 93 ? 37.123 9.313 14.639 1.00 19.25 183 CYS A CA 1
ATOM 681 C C . CYS A 1 93 ? 37.224 7.820 14.889 1.00 18.96 183 CYS A C 1
ATOM 682 O O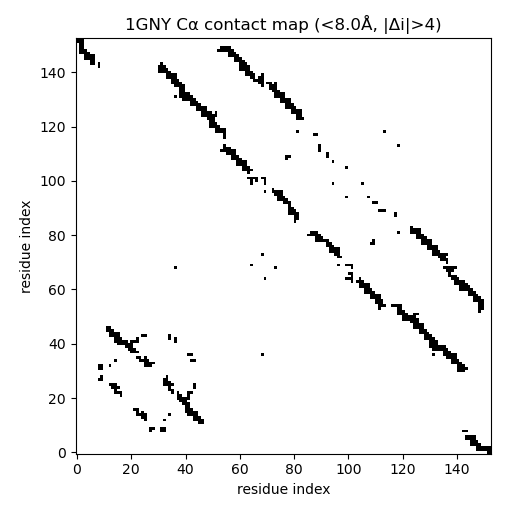 . CYS A 1 93 ? 36.646 7.032 14.151 1.00 20.02 183 CYS A O 1
ATOM 685 N N . LEU A 1 94 ? 37.994 7.441 15.900 1.00 19.09 184 LEU A N 1
ATOM 686 C CA . LEU A 1 94 ? 38.115 6.029 16.279 1.00 19.18 184 LEU A CA 1
ATOM 687 C C . LEU A 1 94 ? 38.590 5.885 17.701 1.00 18.96 184 LEU A C 1
ATOM 688 O O . LEU A 1 94 ? 39.448 6.650 18.155 1.00 19.08 184 LEU A O 1
ATOM 693 N N . ALA A 1 95 ? 38.002 4.918 18.392 1.00 16.79 185 ALA A N 1
ATOM 694 C CA . ALA A 1 95 ? 38.397 4.506 19.730 1.00 16.99 185 ALA A CA 1
ATOM 695 C C . ALA A 1 95 ? 38.859 3.075 19.577 1.00 16.86 185 ALA A C 1
ATOM 696 O O . ALA A 1 95 ? 38.077 2.158 19.323 1.00 16.51 185 ALA A O 1
ATOM 698 N N . GLY A 1 96 ? 40.149 2.833 19.748 1.00 15.94 186 GLY A N 1
ATOM 699 C CA . GLY A 1 96 ? 40.590 1.483 19.589 1.00 15.81 186 GLY A CA 1
ATOM 700 C C . GLY A 1 96 ? 40.388 0.600 20.818 1.00 15.08 186 GLY A C 1
ATOM 701 O O . GLY A 1 96 ? 40.299 1.102 21.918 1.00 15.10 186 GLY A O 1
ATOM 702 N N . SER A 1 97 ? 40.305 -0.696 20.583 1.00 15.36 187 SER A N 1
ATOM 703 C CA . SER A 1 97 ? 40.035 -1.717 21.618 1.00 16.41 187 SER A CA 1
ATOM 704 C C . SER A 1 97 ? 40.916 -1.551 22.869 1.00 17.99 187 SER A C 1
ATOM 705 O O . SER A 1 97 ? 40.442 -1.664 24.017 1.00 16.99 187 SER A O 1
ATOM 708 N N . SER A 1 98 ? 42.178 -1.226 22.624 1.00 18.84 188 SER A N 1
ATOM 709 C CA . SER A 1 98 ? 43.165 -0.998 23.720 1.00 20.91 188 SER A CA 1
ATOM 710 C C . SER A 1 98 ? 42.773 0.117 24.710 1.00 21.36 188 SER A C 1
ATOM 711 O O . SER A 1 98 ? 43.137 0.069 25.895 1.00 22.36 188 SER A O 1
ATOM 714 N N . GLU A 1 99 ? 41.968 1.061 24.249 1.00 20.28 189 GLU A N 1
ATOM 715 C CA . GLU A 1 99 ? 41.518 2.165 25.071 1.00 21.92 189 GLU A CA 1
ATOM 716 C C . GLU A 1 99 ? 40.138 1.930 25.668 1.00 20.17 189 GLU A C 1
ATOM 717 O O . GLU A 1 99 ? 39.629 2.775 26.407 1.00 20.76 189 GLU A O 1
ATOM 723 N N . LEU A 1 100 ? 39.514 0.821 25.337 1.00 18.22 190 LEU A N 1
ATOM 724 C CA . LEU A 1 100 ? 38.209 0.475 25.931 1.00 17.08 190 LEU A CA 1
ATOM 725 C C . LEU A 1 100 ? 38.361 -0.481 27.115 1.00 18.28 190 LEU A C 1
ATOM 726 O O . LEU A 1 100 ? 39.375 -1.180 27.280 1.00 17.54 190 LEU A O 1
ATOM 731 N N . THR A 1 101 ? 37.292 -0.556 27.894 1.00 17.81 191 THR A N 1
ATOM 732 C CA . THR A 1 101 ? 37.164 -1.481 29.017 1.00 18.06 191 THR A CA 1
ATOM 733 C C . THR A 1 101 ? 35.686 -1.824 29.191 1.00 17.84 191 THR A C 1
ATOM 734 O O . THR A 1 101 ? 34.798 -1.010 28.869 1.00 16.44 191 THR A O 1
ATOM 738 N N . ALA A 1 102 ? 35.443 -3.016 29.695 1.00 17.42 192 ALA A N 1
ATOM 739 C CA . ALA A 1 102 ? 34.086 -3.407 30.072 1.00 18.28 192 ALA A CA 1
ATOM 740 C C . ALA A 1 102 ? 33.805 -3.112 31.554 1.00 18.49 192 ALA A C 1
ATOM 741 O O . ALA A 1 102 ? 32.661 -3.317 32.030 1.00 19.08 192 ALA A O 1
ATOM 743 N N . ASP A 1 103 ? 34.800 -2.636 32.286 1.00 18.16 193 ASP A N 1
ATOM 744 C CA . ASP A 1 103 ? 34.695 -2.497 33.752 1.00 19.01 193 ASP A CA 1
ATOM 745 C C . ASP A 1 103 ? 33.958 -1.254 34.267 1.00 19.02 193 ASP A C 1
ATOM 746 O O . ASP A 1 103 ? 33.487 -1.234 35.415 1.00 20.51 193 ASP A O 1
ATOM 751 N N . THR A 1 104 ? 33.964 -0.182 33.467 1.00 18.66 194 THR A N 1
ATOM 752 C CA . THR A 1 104 ? 33.309 1.080 33.807 1.00 19.21 194 THR A CA 1
ATOM 753 C C . THR A 1 104 ? 32.721 1.701 32.553 1.00 18.69 194 THR A C 1
ATOM 754 O O . THR A 1 104 ? 33.051 1.339 31.422 1.00 18.30 194 THR A O 1
ATOM 758 N N . ASP A 1 105 ? 31.828 2.650 32.775 1.00 17.92 195 ASP A N 1
ATOM 759 C CA . ASP A 1 105 ? 31.357 3.514 31.686 1.00 17.41 195 ASP A CA 1
ATOM 760 C C . ASP A 1 105 ? 32.535 4.359 31.169 1.00 17.58 195 ASP A C 1
ATOM 761 O O . ASP A 1 105 ? 33.507 4.639 31.902 1.00 18.11 195 ASP A O 1
ATOM 766 N N . LEU A 1 106 ? 32.427 4.787 29.918 1.00 15.82 196 LEU A N 1
ATOM 767 C CA . LEU A 1 106 ? 33.438 5.623 29.246 1.00 17.17 196 LEU A CA 1
ATOM 768 C C . LEU A 1 106 ? 32.794 6.749 28.464 1.00 17.69 196 LEU A C 1
ATOM 769 O O . LEU A 1 106 ? 31.657 6.623 27.997 1.00 16.62 196 LEU A O 1
ATOM 774 N N . THR A 1 107 ? 33.551 7.826 28.285 1.00 17.92 197 THR A N 1
ATOM 775 C CA . THR A 1 107 ? 33.132 8.945 27.440 1.00 18.09 197 THR A CA 1
ATOM 776 C C . THR A 1 107 ? 34.024 8.956 26.208 1.00 18.56 197 THR A C 1
ATOM 777 O O . THR A 1 107 ? 35.275 9.091 26.303 1.00 18.67 197 THR A O 1
ATOM 781 N N . LEU A 1 108 ? 33.392 8.819 25.051 1.00 18.09 198 LEU A N 1
ATOM 782 C CA . LEU A 1 108 ? 34.070 8.874 23.762 1.00 17.87 198 LEU A CA 1
ATOM 783 C C . LEU A 1 108 ? 33.668 10.146 23.030 1.00 18.83 198 LEU A C 1
ATOM 784 O O . LEU A 1 108 ? 32.517 10.548 23.065 1.00 17.65 198 LEU A O 1
ATOM 789 N N . THR A 1 109 ? 34.642 10.789 22.397 1.00 18.89 199 THR A N 1
ATOM 790 C CA . THR A 1 109 ? 34.392 12.049 21.709 1.00 19.46 199 THR A CA 1
ATOM 791 C C . THR A 1 109 ? 34.853 12.033 20.256 1.00 19.17 199 THR A C 1
ATOM 792 O O . THR A 1 109 ? 35.752 11.260 19.850 1.00 19.62 199 THR A O 1
ATOM 796 N N . CYS A 1 110 ? 34.224 12.910 19.473 1.00 17.53 200 CYS A N 1
ATOM 797 C CA . CYS A 1 110 ? 34.483 13.010 18.052 1.00 17.77 200 CYS A CA 1
ATOM 798 C C . CYS A 1 110 ? 34.258 14.423 17.589 1.00 18.43 200 CYS A C 1
ATOM 799 O O . CYS A 1 110 ? 33.179 14.968 17.792 1.00 18.50 200 CYS A O 1
ATOM 802 N N . THR A 1 111 ? 35.284 15.030 17.010 1.00 18.15 201 THR A N 1
ATOM 803 C CA . THR A 1 111 ? 35.158 16.389 16.444 1.00 19.09 201 THR A CA 1
ATOM 804 C C . THR A 1 111 ? 34.878 16.307 14.934 1.00 18.78 201 THR A C 1
ATOM 805 O O . THR A 1 111 ? 35.617 15.663 14.180 1.00 19.42 201 THR A O 1
ATOM 809 N N . ILE A 1 112 ? 33.815 16.972 14.503 1.00 18.57 202 ILE A N 1
ATOM 810 C CA . ILE A 1 112 ? 33.484 17.051 13.075 1.00 18.96 202 ILE A CA 1
ATOM 811 C C . ILE A 1 112 ? 34.313 18.186 12.464 1.00 19.71 202 ILE A C 1
ATOM 812 O O . ILE A 1 112 ? 34.217 19.326 12.892 1.00 19.71 202 ILE A O 1
ATOM 817 N N . ASP A 1 113 ? 35.127 17.865 11.471 1.00 21.73 203 ASP A N 1
ATOM 818 C CA . ASP A 1 113 ? 35.979 18.855 10.801 1.00 22.88 203 ASP A CA 1
ATOM 819 C C . ASP A 1 113 ? 36.325 18.385 9.369 1.00 24.07 203 ASP A C 1
ATOM 820 O O . ASP A 1 113 ? 37.274 17.621 9.171 1.00 24.91 203 ASP A O 1
ATOM 825 N N . GLU A 1 114 ? 35.529 18.835 8.406 1.00 23.67 204 GLU A N 1
ATOM 826 C CA . GLU A 1 114 ? 35.728 18.539 6.982 1.00 24.32 204 GLU A CA 1
ATOM 827 C C . GLU A 1 114 ? 36.245 19.782 6.251 1.00 25.30 204 GLU A C 1
ATOM 828 O O . GLU A 1 114 ? 35.763 20.895 6.448 1.00 24.08 204 GLU A O 1
ATOM 834 N N . ASP A 1 115 ? 37.242 19.570 5.400 1.00 27.31 205 ASP A N 1
ATOM 835 C CA . ASP A 1 115 ? 37.897 20.687 4.687 1.00 28.93 205 ASP A CA 1
ATOM 836 C C . ASP A 1 115 ? 36.941 21.471 3.765 1.00 28.85 205 ASP A C 1
ATOM 837 O O . A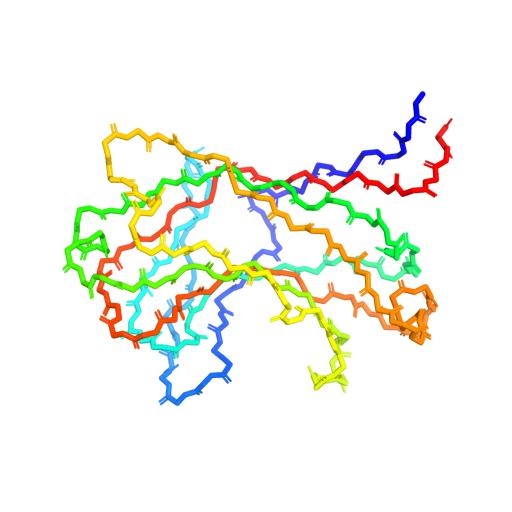SP A 1 115 ? 37.061 22.690 3.657 1.00 29.95 205 ASP A O 1
ATOM 842 N N . ASP A 1 116 ? 35.968 20.785 3.174 1.00 27.68 206 ASP A N 1
ATOM 843 C CA . ASP A 1 116 ? 34.944 21.405 2.295 1.00 27.13 206 ASP A CA 1
ATOM 844 C C . ASP A 1 116 ? 33.695 21.965 3.001 1.00 25.73 206 ASP A C 1
ATOM 845 O O . ASP A 1 116 ? 32.744 22.344 2.345 1.00 25.20 206 ASP A O 1
ATOM 850 N N . ASP A 1 117 ? 33.701 21.954 4.330 1.00 24.53 207 ASP A N 1
ATOM 851 C CA . ASP A 1 117 ? 32.562 22.442 5.161 1.00 23.60 207 ASP A CA 1
ATOM 852 C C . ASP A 1 117 ? 31.206 21.802 4.802 1.00 21.55 207 ASP A C 1
ATOM 853 O O . ASP A 1 117 ? 30.154 22.432 4.929 1.00 20.87 207 ASP A O 1
ATOM 858 N N . LYS A 1 118 ? 31.243 20.530 4.391 1.00 19.81 208 LYS A N 1
ATOM 859 C CA . LYS A 1 118 ? 30.015 19.764 4.038 1.00 19.04 208 LYS A CA 1
ATOM 860 C C . LYS A 1 118 ? 28.927 19.706 5.124 1.00 17.64 208 LYS A C 1
ATOM 861 O O . LYS A 1 118 ? 27.762 19.510 4.804 1.00 17.70 208 LYS A O 1
ATOM 867 N N . PHE A 1 119 ? 29.316 19.875 6.393 1.00 17.63 209 PHE A N 1
ATOM 868 C CA . PHE A 1 119 ? 28.362 19.785 7.529 1.00 16.77 209 PHE A CA 1
ATOM 869 C C . PHE A 1 119 ? 27.666 21.119 7.903 1.00 17.31 209 PHE A C 1
ATOM 870 O O . PHE A 1 119 ? 26.822 21.140 8.832 1.00 16.25 209 PHE A O 1
ATOM 878 N N . ASN A 1 120 ? 28.019 22.204 7.192 1.00 17.36 210 ASN A N 1
ATOM 879 C CA . ASN A 1 120 ? 27.292 23.493 7.280 1.00 17.33 210 ASN A CA 1
ATOM 880 C C . ASN A 1 120 ? 26.429 23.593 6.021 1.00 17.67 210 ASN A C 1
ATOM 881 O O . ASN A 1 120 ? 26.948 23.891 4.962 1.00 17.55 210 ASN A O 1
ATOM 886 N N . GLN A 1 121 ? 25.134 23.288 6.160 1.00 17.27 211 GLN A N 1
ATOM 887 C CA . GLN A 1 121 ? 24.229 23.022 5.026 1.00 18.39 211 GLN A CA 1
ATOM 888 C C . GLN A 1 121 ? 22.780 22.978 5.444 1.00 18.42 211 GLN A C 1
ATOM 889 O O . GLN A 1 121 ? 22.476 22.784 6.625 1.00 20.10 211 GLN A O 1
ATOM 895 N N . THR A 1 122 ? 21.888 23.133 4.459 1.00 20.00 212 THR A N 1
ATOM 896 C CA . THR A 1 122 ? 20.426 23.190 4.708 1.00 20.33 212 THR A CA 1
ATOM 897 C C . THR A 1 122 ? 19.566 22.075 4.118 1.00 21.16 212 THR A C 1
ATOM 898 O O . THR A 1 122 ? 18.439 21.851 4.578 1.00 22.15 212 THR A O 1
ATOM 902 N N . ALA A 1 123 ? 20.088 21.410 3.105 1.00 20.90 213 ALA A N 1
ATOM 903 C CA . ALA A 1 123 ? 19.340 20.408 2.328 1.00 21.45 213 ALA A CA 1
ATOM 904 C C . ALA A 1 123 ? 18.972 19.086 3.026 1.00 21.50 213 ALA A C 1
ATOM 905 O O . ALA A 1 123 ? 17.893 18.539 2.812 1.00 21.49 213 ALA A O 1
ATOM 907 N N . ARG A 1 124 ? 19.873 18.566 3.843 1.00 21.15 214 ARG A N 1
ATOM 908 C CA . ARG A 1 124 ? 19.714 17.197 4.375 1.00 21.19 214 ARG A CA 1
ATOM 909 C C . ARG A 1 124 ? 19.749 17.066 5.884 1.00 19.83 214 ARG A C 1
ATOM 910 O O . ARG A 1 124 ? 20.400 17.842 6.565 1.00 18.91 214 ARG A O 1
ATOM 918 N N . ASP A 1 125 ? 19.052 16.056 6.388 1.00 19.04 215 ASP A N 1
ATOM 919 C CA . ASP A 1 125 ? 19.218 15.668 7.780 1.00 18.27 215 ASP A CA 1
ATOM 920 C C . ASP A 1 125 ? 20.601 14.997 7.820 1.00 17.33 215 ASP A C 1
ATOM 921 O O . ASP A 1 125 ? 21.109 14.520 6.797 1.00 17.87 215 ASP A O 1
ATOM 926 N N . VAL A 1 126 ? 21.185 14.994 9.002 1.00 15.83 216 VAL A N 1
ATOM 927 C CA . VAL A 1 126 ? 22.502 14.365 9.214 1.00 15.07 216 VAL A CA 1
ATOM 928 C C . VAL A 1 126 ? 22.295 13.160 10.125 1.00 15.26 216 VAL A C 1
ATOM 929 O O . VAL A 1 126 ? 21.772 13.296 11.250 1.00 16.43 216 VAL A O 1
ATOM 933 N N . GLN A 1 127 ? 22.751 12.006 9.638 1.00 13.37 217 GLN A N 1
ATOM 934 C CA . GLN A 1 127 ? 22.718 10.761 10.405 1.00 12.49 217 GLN A CA 1
ATOM 935 C C . GLN A 1 127 ? 23.974 10.652 11.227 1.00 12.46 217 GLN A C 1
ATOM 936 O O . GLN A 1 127 ? 25.069 10.738 10.663 1.00 12.80 217 GLN A O 1
ATOM 942 N N . VAL A 1 128 ? 23.813 10.474 12.531 1.00 12.72 218 VAL A N 1
ATOM 943 C CA . VAL A 1 128 ? 24.929 10.397 13.482 1.00 11.85 218 VAL A CA 1
ATOM 944 C C . VAL A 1 128 ? 24.837 9.091 14.254 1.00 12.07 218 VAL A C 1
ATOM 945 O O . VAL A 1 128 ? 23.736 8.647 14.602 1.00 12.04 218 VAL A O 1
ATOM 949 N N . GLY A 1 129 ? 25.957 8.446 14.530 1.00 11.85 219 GLY A N 1
ATOM 950 C CA . GLY A 1 129 ? 25.903 7.245 15.343 1.00 12.16 219 GLY A CA 1
ATOM 951 C C . GLY A 1 129 ? 27.238 6.694 15.759 1.00 12.49 219 GLY A C 1
ATOM 952 O O . GLY A 1 129 ? 28.232 7.441 15.704 1.00 12.39 219 GLY A O 1
ATOM 953 N N . ILE A 1 130 ? 27.214 5.453 16.219 1.00 11.47 220 ILE A N 1
ATOM 954 C CA . ILE A 1 130 ? 28.426 4.713 16.636 1.00 11.91 220 ILE A CA 1
ATOM 955 C C . ILE A 1 130 ? 28.327 3.299 16.101 1.00 12.62 220 ILE A C 1
ATOM 956 O O . ILE A 1 130 ? 27.251 2.699 16.116 1.00 13.29 220 ILE A O 1
ATOM 961 N N . GLN A 1 131 ? 29.445 2.757 15.634 1.00 12.35 221 GLN A N 1
ATOM 962 C CA . GLN A 1 131 ? 29.464 1.424 15.026 1.00 12.17 221 GLN A CA 1
ATOM 963 C C . GLN A 1 131 ? 30.715 0.634 15.417 1.00 12.98 221 GLN A C 1
ATOM 964 O O . GLN A 1 131 ? 31.759 1.247 15.727 1.00 12.65 221 GLN A O 1
ATOM 970 N N . ALA A 1 132 ? 30.590 -0.672 15.387 1.00 14.60 222 ALA A N 1
ATOM 971 C CA . ALA A 1 132 ? 31.706 -1.555 15.668 1.00 14.81 222 ALA A CA 1
ATOM 972 C C . ALA A 1 132 ? 32.551 -1.710 14.401 1.00 15.66 222 ALA A C 1
ATOM 973 O O . ALA A 1 132 ? 32.028 -1.732 13.288 1.00 14.69 222 ALA A O 1
ATOM 975 N N . LYS A 1 133 ? 33.854 -1.854 14.586 1.00 16.29 223 LYS A N 1
ATOM 976 C CA . LYS A 1 133 ? 34.779 -2.104 13.473 1.00 17.79 223 LYS A CA 1
ATOM 977 C C . LYS A 1 133 ? 35.726 -3.251 13.846 1.00 18.85 223 LYS A C 1
ATOM 978 O O . LYS A 1 133 ? 36.321 -3.232 14.918 1.00 20.12 223 LYS A O 1
ATOM 984 N N . GLY A 1 134 ? 35.898 -4.177 12.919 1.00 18.93 224 GLY A N 1
ATOM 985 C CA . GLY A 1 134 ? 36.771 -5.338 13.075 1.00 19.66 224 GLY A CA 1
ATOM 986 C C . GLY A 1 134 ? 35.990 -6.645 13.040 1.00 18.88 224 GLY A C 1
ATOM 987 O O . GLY A 1 134 ? 35.255 -6.882 12.105 1.00 19.70 224 GLY A O 1
ATOM 988 N N . THR A 1 135 ? 36.199 -7.511 14.034 1.00 19.26 225 THR A N 1
ATOM 989 C CA . THR A 1 135 ? 35.459 -8.749 14.178 1.00 19.76 225 THR A CA 1
ATOM 990 C C . THR A 1 135 ? 34.774 -8.780 15.564 1.00 18.86 225 THR A C 1
ATOM 991 O O . THR A 1 135 ? 35.207 -9.473 16.465 1.00 18.60 225 THR A O 1
ATOM 995 N N . PRO A 1 136 ? 33.716 -7.988 15.745 1.00 16.94 226 PRO A N 1
ATOM 996 C CA . PRO A 1 136 ? 33.098 -7.834 17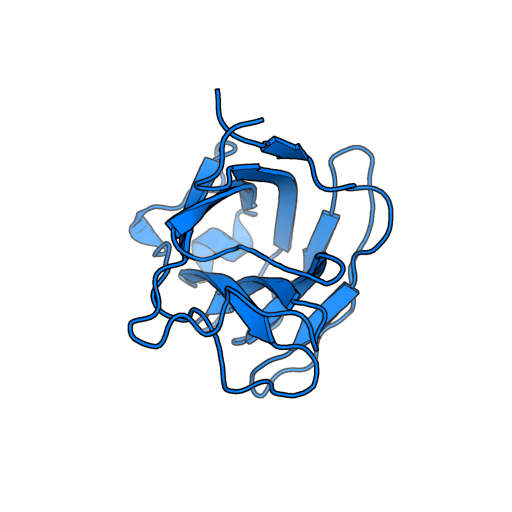.067 1.00 16.49 226 PRO A CA 1
ATOM 997 C C . PRO A 1 136 ? 32.209 -8.964 17.534 1.00 15.98 226 PRO A C 1
ATOM 998 O O . PRO A 1 136 ? 31.825 -9.874 16.778 1.00 16.59 226 PRO A O 1
ATOM 1002 N N . ALA A 1 137 ? 31.907 -8.885 18.814 1.00 15.48 227 ALA A N 1
ATOM 1003 C CA . ALA A 1 137 ? 30.920 -9.721 19.494 1.00 15.80 227 ALA A CA 1
ATOM 1004 C C . ALA A 1 137 ? 30.360 -8.905 20.662 1.00 15.07 227 ALA A C 1
ATOM 1005 O O . ALA A 1 137 ? 30.763 -7.768 20.880 1.00 14.97 227 ALA A O 1
ATOM 1007 N N . GLY A 1 138 ? 29.370 -9.444 21.353 1.00 14.96 228 GLY A N 1
ATOM 1008 C CA . GLY A 1 138 ? 28.805 -8.780 22.514 1.00 14.37 228 GLY A CA 1
ATOM 1009 C C . GLY A 1 138 ? 27.907 -7.584 22.149 1.00 14.49 228 GLY A C 1
ATOM 1010 O O . GLY A 1 138 ? 27.402 -7.486 21.043 1.00 13.81 228 GLY A O 1
ATOM 1011 N N . THR A 1 139 ? 27.7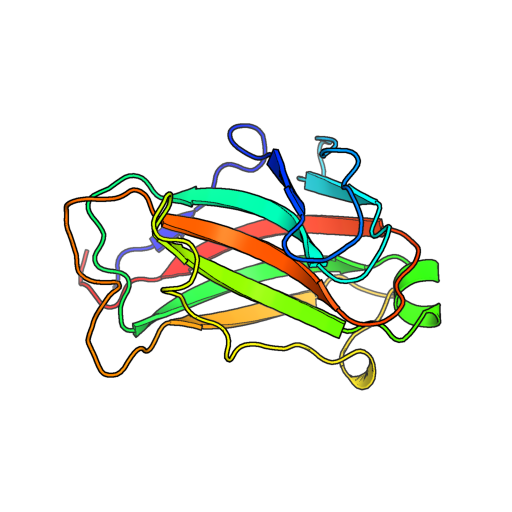57 -6.696 23.118 1.00 13.99 229 THR A N 1
ATOM 1012 C CA . THR A 1 139 ? 26.826 -5.555 23.020 1.00 14.11 229 THR A CA 1
ATOM 1013 C C . THR A 1 139 ? 27.490 -4.254 23.373 1.00 13.35 229 THR A C 1
ATOM 1014 O O . THR A 1 139 ? 28.574 -4.225 23.995 1.00 11.77 229 THR A O 1
ATOM 1018 N N . ILE A 1 140 ? 26.833 -3.180 22.928 1.00 12.08 230 ILE A N 1
ATOM 1019 C CA . ILE A 1 140 ? 27.217 -1.795 23.227 1.00 12.34 230 ILE A CA 1
ATOM 1020 C C . ILE A 1 140 ? 25.979 -1.069 23.735 1.00 12.70 230 ILE A C 1
ATOM 1021 O O . ILE A 1 140 ? 24.923 -1.196 23.112 1.00 13.06 230 ILE A O 1
ATOM 1026 N N . THR A 1 141 ? 26.109 -0.330 24.844 1.00 12.18 231 THR A N 1
ATOM 1027 C CA . THR A 1 141 ? 25.050 0.534 25.375 1.00 12.77 231 THR A CA 1
ATOM 1028 C C . THR A 1 141 ? 25.467 1.999 25.291 1.00 13.46 231 THR A C 1
ATOM 1029 O O . THR A 1 141 ? 26.551 2.367 25.750 1.00 13.18 231 THR A O 1
ATOM 1033 N N . ILE A 1 142 ? 24.616 2.818 24.664 1.00 12.17 232 ILE A N 1
ATOM 1034 C CA . ILE A 1 142 ? 24.780 4.296 24.670 1.00 12.37 232 ILE A CA 1
ATOM 1035 C C . ILE A 1 142 ? 23.851 4.891 25.745 1.00 11.98 232 ILE A C 1
ATOM 1036 O O . ILE A 1 142 ? 22.633 4.738 25.677 1.00 12.54 232 ILE A O 1
ATOM 1041 N N . LYS A 1 143 ? 24.431 5.566 26.730 1.00 12.31 233 LYS A N 1
ATOM 1042 C CA . LYS A 1 143 ? 23.655 6.205 27.832 1.00 12.7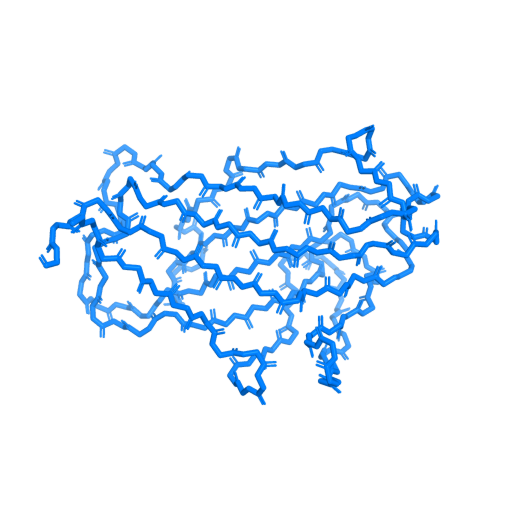9 233 LYS A CA 1
ATOM 1043 C C . LYS A 1 143 ? 23.215 7.637 27.482 1.00 12.75 233 LYS A C 1
ATOM 1044 O O . LYS A 1 143 ? 22.122 8.073 27.880 1.00 13.63 233 LYS A O 1
ATOM 1050 N N . SER A 1 144 ? 24.078 8.361 26.778 1.00 12.40 234 SER A N 1
ATOM 1051 C CA . SER A 1 144 ? 23.813 9.766 26.405 1.00 12.72 234 SER A CA 1
ATOM 1052 C C . SER A 1 144 ? 24.687 10.208 25.241 1.00 12.16 234 SER A C 1
ATOM 1053 O O . SER A 1 144 ? 25.802 9.681 25.041 1.00 12.44 234 SER A O 1
ATOM 1056 N N . VAL A 1 145 ? 24.174 11.192 24.501 1.00 12.69 235 VAL A N 1
ATOM 1057 C CA . VAL A 1 145 ? 24.938 11.822 23.415 1.00 12.70 235 VAL A CA 1
ATOM 1058 C C . VAL A 1 145 ? 24.736 13.329 23.525 1.00 13.75 235 VAL A C 1
ATOM 1059 O O . VAL A 1 145 ? 23.604 13.796 23.559 1.00 13.25 235 VAL A O 1
ATOM 1063 N N . THR A 1 146 ? 25.825 14.076 23.636 1.00 14.15 236 THR A N 1
ATOM 1064 C CA . THR A 1 146 ? 25.703 15.528 23.685 1.00 16.64 236 THR A CA 1
ATOM 1065 C C . THR A 1 146 ? 26.577 16.151 22.606 1.00 17.06 236 THR A C 1
ATOM 1066 O O . THR A 1 146 ? 27.749 15.760 22.429 1.00 17.61 236 THR A O 1
ATOM 1070 N N . ILE A 1 147 ? 25.981 17.065 21.846 1.00 15.28 237 ILE A N 1
ATOM 1071 C CA . ILE A 1 147 ? 26.665 17.710 20.717 1.00 16.06 237 ILE A CA 1
ATOM 1072 C C . ILE A 1 147 ? 26.825 19.193 21.042 1.00 15.75 237 ILE A C 1
ATOM 1073 O O . ILE A 1 147 ? 25.842 19.881 21.234 1.00 16.41 237 ILE A O 1
ATOM 1078 N N . THR A 1 148 ? 28.060 19.655 21.055 1.00 15.35 238 THR A N 1
ATOM 1079 C CA . THR A 1 148 ? 28.361 21.068 21.334 1.00 16.13 238 THR A CA 1
ATOM 1080 C C . THR A 1 148 ? 28.784 21.744 20.037 1.00 15.54 238 THR A C 1
ATOM 1081 O O . THR A 1 148 ? 29.838 21.439 19.492 1.00 15.36 238 THR A O 1
ATOM 1085 N N . LEU A 1 149 ? 27.967 22.680 19.562 1.00 14.24 239 LEU A N 1
ATOM 1086 C CA . LEU A 1 149 ? 28.240 23.391 18.299 1.00 14.67 239 LEU A CA 1
ATOM 1087 C C . LEU A 1 149 ? 29.274 24.504 18.526 1.00 15.93 239 LEU A C 1
ATOM 1088 O O . LEU A 1 149 ? 29.429 25.014 19.644 1.00 17.22 239 LEU A O 1
ATOM 1093 N N . ALA A 1 150 ? 29.924 24.879 17.440 1.00 16.42 240 ALA A N 1
ATOM 1094 C CA . ALA A 1 150 ? 30.829 26.047 17.363 1.00 18.63 240 ALA A CA 1
ATOM 1095 C C . ALA A 1 150 ? 30.008 27.297 17.020 1.00 19.51 240 ALA A C 1
ATOM 1096 O O . ALA A 1 150 ? 30.272 28.011 16.032 1.00 23.39 240 ALA A O 1
ATOM 1098 N N . GLN A 1 151 ? 29.004 27.543 17.831 1.00 19.50 241 GLN A N 1
ATOM 1099 C CA . GLN A 1 151 ? 28.076 28.657 17.661 1.00 19.62 241 GLN A CA 1
ATOM 1100 C C . GLN A 1 151 ? 27.559 29.050 19.009 1.00 20.38 241 GLN A C 1
ATOM 1101 O O . GLN A 1 151 ? 27.189 28.204 19.828 1.00 20.18 241 GLN A O 1
ATOM 1107 N N . GLU A 1 152 ? 27.509 30.354 19.217 1.00 22.37 242 GLU A N 1
ATOM 1108 C CA . GLU A 1 152 ? 27.019 30.964 20.438 1.00 24.25 242 GLU A CA 1
ATOM 1109 C C . GLU A 1 152 ? 25.519 30.833 20.508 1.00 24.71 242 GLU A C 1
ATOM 1110 O O . GLU A 1 152 ? 24.780 30.988 19.581 1.00 23.15 242 GLU A O 1
ATOM 1116 N N . ALA A 1 153 ? 25.081 30.555 21.671 1.00 25.16 243 ALA A N 1
ATOM 1117 C CA . ALA A 1 153 ? 23.712 30.408 22.137 1.00 26.98 243 ALA A CA 1
ATOM 1118 C C . ALA A 1 153 ? 23.264 31.623 22.933 1.00 26.90 243 ALA A C 1
ATOM 1119 O O . ALA A 1 153 ? 24.046 32.408 23.391 1.00 29.59 243 ALA A O 1
#

Solvent-accessible surface area: 7380 Å² total; per-residue (Å²): 101,72,37,84,51,145,22,78,32,69,93,54,14,86,9,24,43,63,44,122,44,91,80,78,26,38,93,87,66,119,88,5,0,36,5,36,2,98,8,52,0,2,0,0,0,7,48,21,77,131,96,7,60,2,10,85,0,58,0,25,0,45,0,45,1,32,73,118,0,72,83,29,136,2,45,2,13,6,0,0,12,16,52,123,49,108,87,91,3,4,98,128,18,111,16,22,14,97,130,6,35,33,130,80,60,38,86,23,89,4,71,0,89,30,155,98,82,41,0,68,37,108,78,84,33,0,6,0,0,0,4,0,64,45,118,14,45,15,55,0,23,0,78,37,2,48,0,51,19,62,83,147,103

InterPro domains:
  IPR001000 Glycoside hydrolase family 10 domain [PF00331] (251-595)
  IPR001000 Glycoside hydrolase family 10 domain [PR00134] (329-341)
  IPR001000 Glycoside hydrolase family 10 domain [PR00134] (377-388)
  IPR001000 Glycoside hydrolase family 10 domain [PR00134] (427-438)
  IPR001000 Glycoside hydrolase family 10 domain [PR00134] (456-468)
  IPR001000 Glycoside hydrolase family 10 domain [PS51760] (245-596)
  IPR001000 Glycoside hydrolase family 10 domain [SM00633] (298-597)
  IPR005088 Carbohydrate binding module family 15 [PF03426] (95-247)
  IPR005088 Carbohydrate binding module family 15 [PS51759] (91-242)
  IPR008979 Galactose-binding-like domain superfamily [SSF49785] (91-243)
  IPR017853 Glycoside hydrolase superfamily [SSF51445] (246-604)
  IPR031158 Glycosyl hydrolases family 10, active site [PS00591] (490-500)
  IPR044846 Glycoside hydrolase family 10 [PTHR31490] (179-509)

CATH classification: 2.60.120.260

Radius of gyration: 14.74 Å; Cα contacts (8 Å, |Δi|>4): 412; chains: 1; bounding box: 30×41×34 Å

Organism: Cellvibrio japonicus (NCBI:txid155077)